Protein AF-A0A932EPV1-F1 (afdb_monomer_lite)

Organism: NCBI:txid658062

Radius of gyration: 15.4 Å; chains: 1; bounding box: 37×14×44 Å

Structure (mmCIF, N/CA/C/O backbone):
data_AF-A0A932EPV1-F1
#
_entry.id   AF-A0A932EPV1-F1
#
loop_
_atom_site.group_PDB
_atom_site.id
_atom_site.type_symbol
_atom_site.label_atom_id
_atom_site.label_alt_id
_atom_site.label_comp_id
_atom_site.label_asym_id
_atom_site.label_entity_id
_atom_site.label_seq_id
_atom_site.pdbx_PDB_ins_code
_atom_site.Cartn_x
_atom_site.Cartn_y
_atom_site.Cartn_z
_atom_site.occupancy
_atom_site.B_iso_or_equiv
_atom_site.auth_seq_id
_atom_site.auth_comp_id
_atom_site.auth_asym_id
_atom_site.auth_atom_id
_atom_site.pdbx_PDB_model_num
ATOM 1 N N . MET A 1 1 ? -22.794 5.629 14.984 1.00 57.66 1 MET A N 1
ATOM 2 C CA . MET A 1 1 ? -21.759 6.341 14.185 1.00 57.66 1 MET A CA 1
ATOM 3 C C . MET A 1 1 ? -20.336 5.740 14.260 1.00 57.66 1 MET A C 1
ATOM 5 O O . MET A 1 1 ? -19.596 5.895 13.294 1.00 57.66 1 MET A O 1
ATOM 9 N N . LYS A 1 2 ? -19.929 5.036 15.339 1.00 55.03 2 LYS A N 1
ATOM 10 C CA . LYS A 1 2 ? -18.571 4.443 15.495 1.00 55.03 2 LYS A CA 1
ATOM 11 C C . LYS A 1 2 ? -18.205 3.363 14.453 1.00 55.03 2 LYS A C 1
ATOM 13 O O . LYS A 1 2 ? -17.120 3.433 13.884 1.00 55.03 2 LYS A O 1
ATOM 18 N N . LEU A 1 3 ? -19.121 2.438 14.149 1.00 58.38 3 LEU A N 1
ATOM 19 C CA . LEU A 1 3 ? -18.914 1.344 13.178 1.00 58.38 3 LEU A CA 1
ATOM 20 C 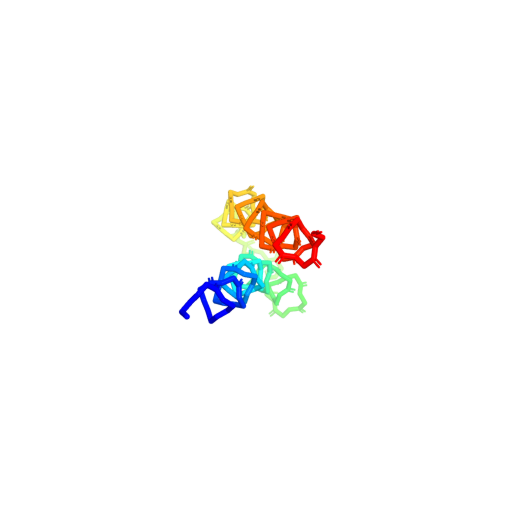C . LEU A 1 3 ? -18.600 1.844 11.755 1.00 58.38 3 LEU A C 1
ATOM 22 O O . LEU A 1 3 ? -17.653 1.385 11.120 1.00 58.38 3 LEU A O 1
ATOM 26 N N . ALA A 1 4 ? -19.335 2.854 11.277 1.00 62.03 4 ALA A N 1
ATOM 27 C CA . ALA A 1 4 ? -19.117 3.424 9.946 1.00 62.03 4 ALA A CA 1
ATOM 28 C C . ALA A 1 4 ? -17.721 4.056 9.803 1.00 62.03 4 ALA A C 1
ATOM 30 O O . ALA A 1 4 ? -17.090 3.921 8.759 1.00 62.03 4 ALA A O 1
ATOM 31 N N . LYS A 1 5 ? -17.211 4.710 10.856 1.00 61.84 5 LYS A N 1
ATOM 32 C CA . LYS A 1 5 ? -15.892 5.366 10.846 1.00 61.84 5 LYS A CA 1
ATOM 33 C C . LYS A 1 5 ? -14.736 4.354 10.876 1.00 61.84 5 LYS A C 1
ATOM 35 O O . LYS A 1 5 ? -13.687 4.629 10.307 1.00 61.84 5 LYS A O 1
ATOM 40 N N . GLN A 1 6 ? -14.937 3.182 11.485 1.00 68.81 6 GLN A N 1
ATOM 41 C CA . GLN A 1 6 ? -13.956 2.089 11.495 1.00 68.81 6 GLN A CA 1
ATOM 42 C C . GLN A 1 6 ? -13.833 1.393 10.145 1.00 68.81 6 GLN A C 1
ATOM 44 O O . GLN A 1 6 ? -12.715 1.208 9.673 1.00 68.81 6 GLN A O 1
ATOM 49 N N . SER A 1 7 ? -14.963 1.081 9.494 1.00 78.19 7 SER A N 1
ATOM 50 C CA . SER A 1 7 ? -14.916 0.500 8.145 1.00 78.19 7 SER A CA 1
ATOM 51 C C . SER A 1 7 ? -14.205 1.441 7.170 1.00 78.19 7 SER A C 1
ATOM 53 O O . SER A 1 7 ? -13.371 0.999 6.390 1.00 78.19 7 SER A O 1
ATOM 55 N N . LYS A 1 8 ? -14.449 2.755 7.294 1.00 87.56 8 LYS A N 1
ATOM 56 C CA . LYS A 1 8 ? -13.779 3.775 6.484 1.00 87.56 8 LYS A CA 1
ATOM 57 C C . LYS A 1 8 ? -12.266 3.759 6.678 1.00 87.56 8 LYS A C 1
ATOM 59 O O . LYS A 1 8 ? -11.559 3.812 5.688 1.00 87.56 8 LYS A O 1
ATOM 64 N N . LEU A 1 9 ? -11.768 3.643 7.913 1.00 89.38 9 LEU A N 1
ATOM 65 C CA . LEU A 1 9 ? -10.324 3.648 8.181 1.00 89.38 9 LEU A CA 1
ATOM 66 C C . LEU A 1 9 ? -9.616 2.431 7.567 1.00 89.38 9 LEU A C 1
ATOM 68 O O . LEU A 1 9 ? -8.578 2.580 6.927 1.00 8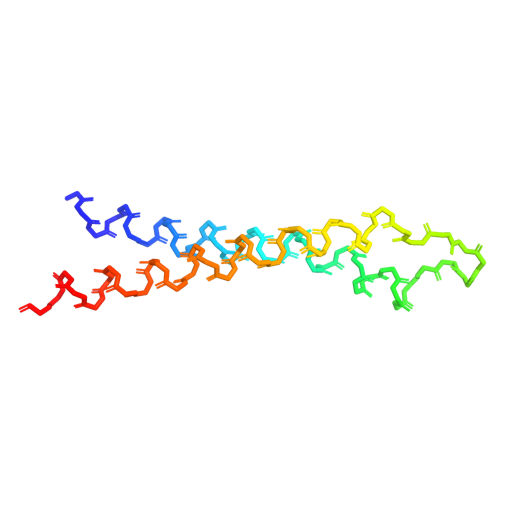9.38 9 LEU A O 1
ATOM 72 N N . PHE A 1 10 ? -10.213 1.247 7.729 1.00 92.69 10 PHE A N 1
ATOM 73 C CA . PHE A 1 10 ? -9.717 0.018 7.116 1.00 92.69 10 PHE A CA 1
ATOM 74 C C . PHE A 1 10 ? -9.689 0.139 5.589 1.00 92.69 10 PHE A C 1
ATOM 76 O O . PHE A 1 10 ? -8.644 -0.062 4.975 1.00 92.69 10 PHE A O 1
ATOM 83 N N . TRP A 1 11 ? -10.809 0.545 4.982 1.00 94.00 11 TRP A N 1
ATOM 84 C CA . TRP A 1 11 ? -10.904 0.709 3.533 1.00 94.00 11 TRP A CA 1
ATOM 85 C C . TRP A 1 11 ? -9.959 1.786 3.000 1.00 94.00 11 TRP A C 1
ATOM 87 O O . TRP A 1 11 ? -9.343 1.584 1.959 1.00 94.00 11 TRP A O 1
ATOM 97 N N . SER A 1 12 ? -9.778 2.898 3.715 1.00 95.75 12 SER A N 1
ATOM 98 C CA . SER A 1 12 ? -8.766 3.902 3.377 1.00 95.75 12 SER A CA 1
ATOM 99 C C . SER A 1 12 ? -7.361 3.302 3.365 1.00 95.75 12 SER A C 1
ATOM 101 O O . SER A 1 12 ? -6.611 3.565 2.433 1.00 95.75 12 SER A O 1
ATOM 103 N N . GLY A 1 13 ? -7.014 2.462 4.344 1.00 96.44 13 GLY A N 1
ATOM 104 C CA . GLY A 1 13 ? -5.728 1.765 4.359 1.00 96.44 13 GLY A CA 1
ATOM 105 C C . GLY A 1 13 ? -5.545 0.807 3.180 1.00 96.44 13 GLY A C 1
ATOM 106 O O . GLY A 1 13 ? -4.488 0.816 2.554 1.00 96.44 13 GLY A O 1
ATOM 107 N N . VAL A 1 14 ? -6.591 0.054 2.818 1.00 96.81 14 VAL A N 1
ATOM 108 C CA . VAL A 1 14 ? -6.594 -0.817 1.627 1.00 96.81 14 VAL A CA 1
ATOM 109 C C . VAL A 1 14 ? -6.346 -0.009 0.354 1.00 96.81 14 VAL A C 1
ATOM 111 O O . VAL A 1 14 ? -5.489 -0.382 -0.444 1.00 96.81 14 VAL A O 1
ATOM 114 N N . TRP A 1 15 ? -7.037 1.120 0.178 1.00 97.75 15 TRP A N 1
ATOM 115 C CA . TRP A 1 15 ? -6.854 1.976 -0.995 1.00 97.75 15 TRP A CA 1
ATOM 116 C C . TRP A 1 15 ? -5.466 2.605 -1.055 1.00 97.75 15 TRP A C 1
ATOM 118 O O . TRP A 1 15 ? -4.842 2.583 -2.112 1.00 97.75 15 TRP A O 1
ATOM 128 N N . VAL A 1 16 ? -4.956 3.122 0.066 1.00 97.69 16 VAL A N 1
ATOM 129 C CA . VAL A 1 16 ? -3.598 3.681 0.132 1.00 97.69 16 VAL A CA 1
ATOM 130 C C . VAL A 1 16 ? -2.569 2.614 -0.225 1.00 97.69 16 VAL A C 1
ATOM 132 O O . VAL A 1 16 ? -1.693 2.869 -1.048 1.00 97.69 16 VAL A O 1
ATOM 135 N N . LEU A 1 17 ? -2.699 1.405 0.326 1.00 97.62 17 LEU A N 1
ATOM 136 C CA . LEU A 1 17 ? -1.798 0.300 0.022 1.00 97.62 17 LEU A CA 1
ATOM 137 C C . LEU A 1 17 ? -1.858 -0.074 -1.466 1.00 97.62 17 LEU A C 1
ATOM 139 O O . LEU A 1 17 ? -0.823 -0.138 -2.124 1.00 97.62 17 LEU A O 1
ATOM 143 N N . ALA A 1 18 ? -3.061 -0.248 -2.018 1.00 97.38 18 ALA A N 1
ATOM 144 C CA . ALA A 1 18 ? -3.252 -0.590 -3.424 1.00 97.38 18 ALA A CA 1
ATOM 145 C C . ALA A 1 18 ? -2.652 0.470 -4.359 1.00 97.38 18 ALA A C 1
ATOM 147 O O . ALA A 1 18 ? -1.893 0.128 -5.261 1.00 97.38 18 ALA A O 1
ATOM 148 N N . LEU A 1 19 ? -2.924 1.755 -4.112 1.00 97.50 19 LEU A N 1
ATOM 149 C CA . LEU A 1 19 ? -2.408 2.861 -4.925 1.00 97.50 19 LEU A CA 1
ATOM 150 C C . LEU A 1 19 ? -0.895 3.055 -4.788 1.00 97.50 19 LEU A C 1
ATOM 152 O O . LEU A 1 19 ? -0.268 3.565 -5.710 1.00 97.50 19 LEU A O 1
ATOM 156 N N . SER A 1 20 ? -0.304 2.639 -3.668 1.00 97.06 20 SER A N 1
ATOM 157 C CA . SER A 1 20 ? 1.142 2.752 -3.451 1.00 97.06 20 SER A CA 1
ATOM 158 C C . SER A 1 20 ? 1.922 1.592 -4.072 1.00 97.06 20 SER A C 1
ATOM 160 O O . SER A 1 20 ? 3.070 1.758 -4.468 1.00 97.06 20 SER A O 1
ATOM 162 N N . VAL A 1 21 ? 1.305 0.411 -4.166 1.00 97.56 21 VAL A N 1
ATOM 163 C CA . VAL A 1 21 ? 1.949 -0.819 -4.651 1.00 97.56 21 VAL A CA 1
ATOM 164 C C . VAL A 1 21 ? 1.684 -1.053 -6.140 1.00 97.56 21 VAL A C 1
ATOM 166 O O . VAL A 1 21 ? 2.601 -1.398 -6.887 1.00 97.56 21 VAL A O 1
ATOM 169 N N . ALA A 1 22 ? 0.440 -0.866 -6.590 1.00 97.62 22 ALA A N 1
ATOM 170 C CA . ALA A 1 22 ? 0.018 -1.230 -7.941 1.00 97.62 22 ALA A CA 1
ATOM 171 C C . ALA A 1 22 ? 0.827 -0.538 -9.051 1.00 97.62 22 ALA A C 1
ATOM 173 O O . ALA A 1 22 ? 1.210 -1.235 -9.989 1.00 97.62 22 ALA A O 1
ATOM 174 N N . PRO A 1 23 ? 1.166 0.766 -8.972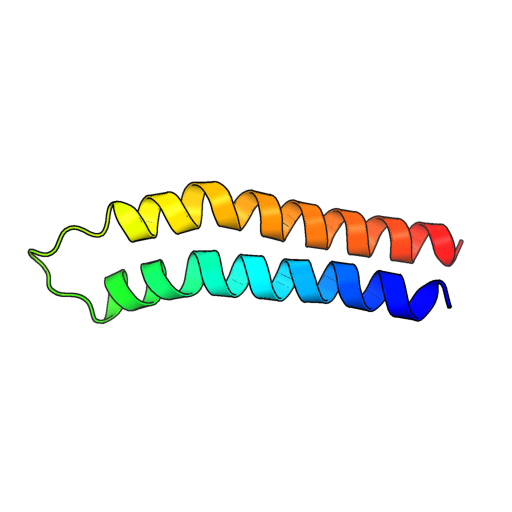 1.00 96.88 23 PRO A N 1
ATOM 175 C CA . PRO A 1 23 ? 1.947 1.417 -10.022 1.00 96.88 23 PRO A CA 1
ATOM 176 C C . PRO A 1 23 ? 3.333 0.795 -10.216 1.00 96.88 23 PRO A C 1
ATOM 178 O O . PRO A 1 23 ? 3.755 0.586 -11.351 1.00 96.88 23 PRO A O 1
ATOM 181 N N . LEU A 1 24 ? 4.022 0.450 -9.122 1.00 96.75 24 LEU A N 1
ATOM 182 C CA . LEU A 1 24 ? 5.334 -0.193 -9.191 1.00 96.75 24 LEU A CA 1
ATOM 183 C C . LEU A 1 24 ? 5.226 -1.603 -9.785 1.00 96.75 24 LEU A C 1
ATOM 185 O O . LEU A 1 24 ? 6.018 -1.955 -10.653 1.00 96.75 24 LEU A O 1
ATOM 189 N N . LEU A 1 25 ? 4.224 -2.389 -9.378 1.00 96.81 25 LEU A N 1
ATOM 190 C CA . LEU A 1 25 ? 3.994 -3.722 -9.946 1.00 96.81 25 LEU A CA 1
ATOM 191 C C . LEU A 1 25 ? 3.651 -3.665 -11.439 1.00 96.81 25 LEU A C 1
ATOM 193 O O . LEU A 1 25 ? 4.207 -4.428 -12.224 1.00 96.81 25 LEU A O 1
ATOM 197 N N . LEU A 1 26 ? 2.775 -2.743 -11.844 1.00 97.25 26 LEU A N 1
ATOM 198 C CA . LEU A 1 26 ? 2.434 -2.540 -13.252 1.00 97.25 26 LEU A CA 1
ATOM 199 C C . LEU A 1 26 ? 3.663 -2.140 -14.067 1.00 97.25 26 LEU A C 1
ATOM 201 O O . LEU A 1 26 ? 3.843 -2.640 -15.173 1.00 97.25 26 LEU A O 1
ATOM 205 N N . TYR A 1 27 ? 4.531 -1.295 -13.511 1.00 96.31 27 TYR A N 1
ATOM 206 C CA . TYR A 1 27 ? 5.788 -0.935 -14.152 1.00 96.31 27 TYR A CA 1
ATOM 207 C C . TYR A 1 27 ? 6.730 -2.135 -14.300 1.00 96.31 27 TYR A C 1
ATOM 209 O O . TYR A 1 27 ? 7.342 -2.304 -15.345 1.00 96.31 27 TYR A O 1
ATOM 217 N N . VAL A 1 28 ? 6.835 -3.003 -13.293 1.00 95.19 28 VAL A N 1
ATOM 218 C CA . VAL A 1 28 ? 7.671 -4.212 -13.386 1.00 95.19 28 VAL A CA 1
ATOM 219 C C . VAL A 1 28 ? 7.184 -5.160 -14.492 1.00 95.19 28 VAL A C 1
ATOM 221 O O . VAL A 1 28 ? 8.004 -5.808 -15.137 1.00 95.19 28 VAL A O 1
ATOM 224 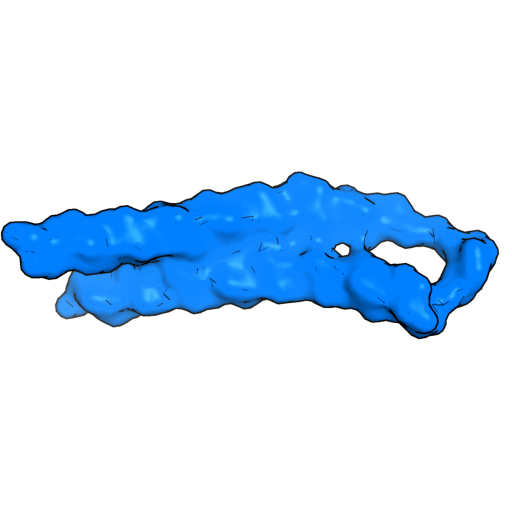N N . ILE A 1 29 ? 5.870 -5.235 -14.734 1.00 97.06 29 ILE A N 1
ATOM 225 C CA . ILE A 1 29 ? 5.279 -6.158 -15.719 1.00 97.06 29 ILE A CA 1
ATOM 226 C C . ILE A 1 29 ? 5.257 -5.558 -17.134 1.00 97.06 29 ILE A C 1
ATOM 228 O O . ILE A 1 29 ? 5.576 -6.246 -18.101 1.00 97.06 29 ILE A O 1
ATOM 232 N N . PHE A 1 30 ? 4.854 -4.293 -17.263 1.00 97.00 30 PHE A N 1
ATOM 233 C CA . PHE A 1 30 ? 4.557 -3.647 -18.550 1.00 97.00 30 PHE A CA 1
ATOM 234 C C . PHE A 1 30 ? 5.478 -2.469 -18.876 1.00 97.00 30 PHE A C 1
ATOM 236 O O . PHE A 1 30 ? 5.373 -1.884 -19.954 1.00 97.00 30 PHE A O 1
ATOM 243 N N . GLY A 1 31 ? 6.339 -2.073 -17.942 1.00 92.56 31 GLY A N 1
ATOM 244 C CA . GLY A 1 31 ? 7.187 -0.901 -18.082 1.00 92.56 31 GLY A CA 1
ATOM 245 C C . GLY A 1 31 ? 8.346 -1.111 -19.060 1.00 92.56 31 GLY A C 1
ATOM 246 O O . GLY A 1 31 ? 8.766 -2.239 -19.332 1.00 92.56 31 GLY A O 1
ATOM 247 N N . PRO A 1 32 ? 8.891 -0.010 -19.598 1.00 94.62 32 PRO A N 1
ATOM 248 C CA . PRO A 1 32 ? 10.078 -0.055 -20.438 1.00 94.62 32 PRO A CA 1
ATOM 249 C C . PRO A 1 32 ? 11.284 -0.573 -19.641 1.00 94.62 32 PRO A C 1
ATOM 251 O O . PRO A 1 32 ? 11.526 -0.135 -18.515 1.00 94.62 32 PRO A O 1
ATOM 254 N N . LYS A 1 33 ? 12.076 -1.466 -20.251 1.00 91.25 33 LYS A N 1
ATOM 255 C CA . LYS A 1 33 ? 13.274 -2.062 -19.625 1.00 91.25 33 LYS A CA 1
ATOM 256 C C . LYS A 1 33 ? 14.314 -1.022 -19.203 1.00 91.25 33 LYS A C 1
ATOM 258 O O . LYS A 1 33 ? 14.946 -1.197 -18.169 1.00 91.25 33 LYS A O 1
ATOM 263 N N . ASP A 1 34 ? 14.435 0.061 -19.969 1.00 93.25 34 ASP A N 1
ATOM 264 C CA . ASP A 1 34 ? 15.437 1.111 -19.748 1.00 93.25 34 ASP A CA 1
ATOM 265 C C . ASP A 1 34 ? 14.887 2.329 -18.984 1.00 93.25 34 ASP A C 1
ATOM 267 O O . ASP A 1 34 ? 15.581 3.332 -18.816 1.00 93.25 34 ASP A O 1
ATOM 271 N N . GLY A 1 35 ? 13.626 2.293 -18.541 1.00 91.81 35 GLY A N 1
ATOM 272 C CA . GLY A 1 35 ? 13.063 3.398 -17.768 1.00 91.81 35 GLY A CA 1
ATOM 273 C C . GLY A 1 35 ? 13.498 3.367 -16.298 1.00 91.81 35 GLY A C 1
ATOM 274 O O . GLY A 1 35 ? 13.887 2.329 -15.761 1.00 91.81 35 GLY A O 1
ATOM 275 N N . ASN A 1 36 ? 13.371 4.507 -15.616 1.00 95.31 36 ASN A N 1
ATOM 276 C CA . ASN A 1 36 ? 13.739 4.656 -14.209 1.00 95.31 36 ASN A CA 1
ATOM 277 C C . ASN A 1 36 ? 12.499 4.679 -13.282 1.00 95.31 36 ASN A C 1
ATOM 279 O O . ASN A 1 36 ? 11.837 5.717 -13.188 1.00 95.31 36 ASN A O 1
ATOM 283 N N . PRO A 1 37 ? 12.199 3.596 -12.537 1.00 95.31 37 PRO A N 1
ATOM 284 C CA . PRO A 1 37 ? 11.045 3.534 -11.642 1.00 95.31 37 PRO A CA 1
ATOM 285 C C . PRO A 1 37 ? 11.276 4.143 -10.253 1.00 95.31 37 PRO A C 1
ATOM 287 O O . PRO A 1 37 ? 10.481 3.879 -9.352 1.00 95.31 37 PRO A O 1
ATOM 290 N N . ILE A 1 38 ? 12.323 4.948 -10.028 1.00 96.94 38 ILE A N 1
ATOM 291 C CA . ILE A 1 38 ? 12.656 5.430 -8.675 1.00 96.94 38 ILE A CA 1
ATOM 292 C C . ILE A 1 38 ? 11.489 6.153 -7.988 1.00 96.94 38 ILE A C 1
ATOM 294 O O . ILE A 1 38 ? 11.236 5.917 -6.811 1.00 96.94 38 ILE A O 1
ATOM 298 N N . GLY A 1 39 ? 10.705 6.949 -8.723 1.00 96.00 39 GLY A N 1
ATOM 299 C CA . GLY A 1 39 ? 9.516 7.614 -8.178 1.00 96.00 39 GLY A CA 1
ATOM 300 C C . GLY A 1 39 ? 8.430 6.632 -7.723 1.00 96.00 39 GLY A C 1
ATOM 301 O O . GLY A 1 39 ? 7.823 6.825 -6.673 1.00 96.00 39 GLY A O 1
ATOM 302 N N . LEU A 1 40 ? 8.229 5.540 -8.466 1.00 96.06 40 LEU A N 1
ATOM 303 C CA . LEU A 1 40 ? 7.292 4.472 -8.102 1.00 96.06 40 LEU A CA 1
ATOM 304 C C . LEU A 1 40 ? 7.809 3.664 -6.905 1.00 96.06 40 LEU A C 1
ATOM 306 O O . LEU A 1 40 ? 7.032 3.280 -6.036 1.00 96.06 40 LEU A O 1
ATOM 310 N N . GLY A 1 41 ? 9.127 3.461 -6.830 1.00 96.38 41 GLY A N 1
ATOM 311 C CA . GLY A 1 41 ? 9.798 2.862 -5.678 1.00 96.38 41 GLY A CA 1
ATOM 312 C C . GLY A 1 41 ? 9.618 3.692 -4.406 1.00 96.38 41 GLY A C 1
ATOM 313 O O . GLY A 1 41 ? 9.295 3.141 -3.358 1.00 96.38 41 GLY A O 1
ATOM 314 N N . LEU A 1 42 ? 9.748 5.019 -4.500 1.00 97.44 42 LEU A N 1
ATOM 315 C CA . LEU A 1 42 ? 9.503 5.936 -3.382 1.00 97.44 42 LEU A CA 1
ATOM 316 C C . LEU A 1 42 ? 8.027 5.946 -2.967 1.00 97.44 42 LEU A C 1
ATOM 318 O O . LEU A 1 42 ? 7.728 5.898 -1.773 1.00 97.44 42 LEU A O 1
ATOM 322 N N . LEU A 1 43 ? 7.106 5.955 -3.935 1.00 96.69 43 LEU A N 1
ATOM 323 C CA . LEU A 1 43 ? 5.671 5.856 -3.670 1.00 96.69 43 LEU A CA 1
ATOM 324 C C . LEU A 1 43 ? 5.337 4.572 -2.899 1.00 96.69 43 LEU A C 1
ATOM 326 O O . LEU A 1 43 ? 4.633 4.626 -1.892 1.00 96.69 43 LEU A O 1
ATOM 330 N N . PHE A 1 44 ? 5.890 3.436 -3.322 1.00 97.44 44 PHE A N 1
ATOM 331 C CA . PHE A 1 44 ? 5.762 2.172 -2.605 1.00 97.44 44 PHE A CA 1
ATOM 332 C C . PHE A 1 44 ? 6.365 2.253 -1.197 1.00 97.44 44 PHE A C 1
ATOM 334 O O . PHE A 1 44 ? 5.690 1.923 -0.221 1.00 97.44 44 PHE A O 1
ATOM 341 N N . PHE A 1 45 ? 7.608 2.727 -1.082 1.00 97.31 45 PHE A N 1
ATOM 342 C CA . PHE A 1 45 ? 8.365 2.738 0.169 1.00 97.31 45 PHE A CA 1
ATOM 343 C C . PHE A 1 45 ? 7.690 3.565 1.266 1.00 97.31 45 PHE A C 1
ATOM 345 O O . PHE A 1 45 ? 7.632 3.126 2.410 1.00 97.31 45 PHE A O 1
ATOM 352 N N . PHE A 1 46 ? 7.143 4.737 0.931 1.00 97.06 46 PHE A N 1
ATOM 353 C CA . PHE A 1 46 ? 6.448 5.581 1.906 1.00 97.06 46 PHE A CA 1
ATOM 354 C C . PHE A 1 46 ? 4.964 5.237 2.044 1.00 97.06 46 PHE A C 1
ATOM 356 O O . PHE A 1 46 ? 4.420 5.273 3.147 1.00 97.06 46 PHE A O 1
ATOM 363 N N . GLY A 1 47 ? 4.294 4.892 0.946 1.00 96.94 47 GLY A N 1
ATOM 364 C CA . GLY A 1 47 ? 2.852 4.681 0.936 1.00 96.94 47 GLY A CA 1
ATOM 365 C C . GLY A 1 47 ? 2.414 3.324 1.489 1.00 96.94 47 GLY A C 1
ATOM 366 O O . GLY A 1 47 ? 1.412 3.248 2.206 1.00 96.94 47 GLY A O 1
ATOM 367 N N . ALA A 1 48 ? 3.174 2.251 1.239 1.00 96.44 48 ALA A N 1
ATOM 368 C CA . ALA A 1 48 ? 2.810 0.920 1.722 1.00 96.44 48 ALA A CA 1
ATOM 369 C C . ALA A 1 48 ? 2.796 0.820 3.261 1.00 96.44 48 ALA A C 1
ATOM 371 O O . ALA A 1 48 ? 1.793 0.335 3.796 1.00 96.44 48 ALA A O 1
ATOM 372 N N . PRO A 1 49 ? 3.799 1.335 4.007 1.00 97.94 49 PRO A N 1
ATOM 373 C CA . PRO A 1 49 ? 3.744 1.366 5.469 1.00 97.94 49 PRO A CA 1
ATOM 374 C C . PRO A 1 49 ? 2.523 2.117 6.007 1.00 97.94 49 PRO A C 1
ATOM 376 O O . PRO A 1 49 ? 1.864 1.637 6.928 1.00 97.94 49 PRO A O 1
ATOM 379 N N . ILE A 1 50 ? 2.168 3.258 5.405 1.00 97.12 50 ILE A N 1
ATOM 380 C CA . ILE A 1 50 ? 0.996 4.048 5.811 1.00 97.12 50 ILE A CA 1
ATOM 381 C C . ILE A 1 50 ? -0.291 3.239 5.605 1.00 97.12 50 ILE A C 1
ATOM 383 O O . ILE A 1 50 ? -1.126 3.166 6.509 1.00 97.12 50 ILE A O 1
ATOM 387 N N . GLY A 1 51 ? -0.438 2.590 4.446 1.00 96.69 51 GLY A N 1
ATOM 388 C CA . GLY A 1 51 ? -1.574 1.716 4.153 1.00 96.69 51 GLY A CA 1
ATOM 389 C C . GLY A 1 51 ? -1.704 0.569 5.160 1.00 96.69 51 GLY A C 1
ATOM 390 O O . GLY A 1 51 ? -2.783 0.359 5.720 1.00 96.69 51 GLY A O 1
ATOM 391 N N . PHE A 1 52 ? -0.595 -0.114 5.465 1.00 96.56 52 PHE A N 1
ATOM 392 C CA . PHE A 1 52 ? -0.553 -1.176 6.475 1.00 96.56 52 PHE A CA 1
ATOM 393 C C . PHE A 1 52 ? -0.946 -0.681 7.868 1.00 96.56 52 PHE A C 1
ATOM 395 O O . PHE A 1 52 ? -1.766 -1.316 8.531 1.00 96.56 52 PHE A O 1
ATOM 402 N N . ILE A 1 53 ? -0.420 0.468 8.304 1.00 97.12 53 ILE A N 1
ATOM 403 C CA . ILE A 1 53 ? -0.761 1.060 9.604 1.00 97.12 53 ILE A CA 1
ATOM 404 C C . ILE A 1 53 ? -2.263 1.346 9.683 1.00 97.12 53 ILE A C 1
ATOM 406 O O . ILE A 1 53 ? -2.905 0.991 10.670 1.00 97.12 53 ILE A O 1
ATOM 410 N N . LEU A 1 54 ? -2.854 1.939 8.643 1.00 95.69 54 LEU A N 1
ATOM 411 C CA . LEU A 1 54 ? -4.289 2.238 8.610 1.00 95.69 54 LEU A CA 1
ATOM 412 C C . LEU A 1 54 ? -5.151 0.971 8.666 1.00 95.69 54 LEU A C 1
ATOM 414 O O . LEU A 1 54 ? -6.154 0.950 9.385 1.00 95.69 54 LEU A O 1
ATOM 418 N N . ILE A 1 55 ? -4.745 -0.092 7.965 1.00 95.19 55 ILE A N 1
ATOM 419 C CA . ILE A 1 55 ? -5.409 -1.401 8.019 1.00 95.19 55 ILE A CA 1
ATOM 420 C C . ILE A 1 55 ? -5.345 -1.973 9.439 1.00 95.19 55 ILE A C 1
ATOM 422 O O . ILE A 1 55 ? -6.387 -2.314 10.001 1.00 95.19 55 ILE A O 1
ATOM 426 N N . ILE A 1 56 ? -4.153 -2.035 10.041 1.00 95.25 56 ILE A N 1
ATOM 427 C CA . ILE A 1 56 ? -3.945 -2.590 11.387 1.00 95.25 56 ILE A CA 1
ATOM 428 C C . ILE A 1 56 ? -4.746 -1.795 12.419 1.00 95.25 56 ILE A C 1
ATOM 430 O O . ILE A 1 56 ? -5.495 -2.376 13.201 1.00 95.25 56 ILE A O 1
ATOM 434 N N . VAL A 1 57 ? -4.659 -0.463 12.397 1.00 93.25 57 VAL A N 1
ATOM 435 C CA . VAL A 1 57 ? -5.412 0.403 13.317 1.00 93.25 57 VAL A CA 1
ATOM 436 C C . VAL A 1 57 ? -6.919 0.239 13.109 1.00 93.25 57 VAL A C 1
ATOM 438 O O . VAL A 1 57 ? -7.674 0.192 14.084 1.00 93.25 57 VAL A O 1
ATOM 441 N N . GLY A 1 58 ? -7.373 0.127 11.858 1.00 91.38 58 GLY A N 1
ATOM 442 C CA . GLY A 1 58 ? -8.771 -0.138 11.522 1.00 91.38 58 GLY A CA 1
ATOM 443 C C . GLY A 1 58 ? -9.270 -1.460 12.112 1.00 91.38 58 GLY A C 1
ATOM 444 O O . GLY A 1 58 ? -10.323 -1.482 12.753 1.00 91.38 58 GLY A O 1
ATOM 445 N N . LEU A 1 59 ? -8.487 -2.532 11.963 1.00 90.31 59 LEU A N 1
ATOM 446 C CA . LEU A 1 59 ? -8.790 -3.864 12.491 1.00 90.31 59 LEU A CA 1
ATOM 447 C C . LEU A 1 59 ? -8.785 -3.894 14.020 1.00 90.31 59 LEU A C 1
ATOM 449 O O . LEU A 1 59 ? -9.780 -4.296 14.618 1.00 90.31 59 LEU A O 1
ATOM 453 N N . VAL A 1 60 ? -7.713 -3.415 14.660 1.00 91.00 60 VAL A N 1
ATOM 454 C CA . VAL A 1 60 ? -7.576 -3.402 16.126 1.00 91.00 60 VAL A CA 1
ATOM 455 C C . VAL A 1 60 ? -8.719 -2.622 16.765 1.00 91.00 60 VAL A C 1
ATOM 457 O O . VAL A 1 60 ? -9.364 -3.117 17.687 1.00 91.00 60 VAL A O 1
ATOM 460 N N . ARG A 1 61 ? -9.049 -1.430 16.247 1.00 86.56 61 ARG A N 1
ATOM 461 C CA . ARG A 1 61 ? -10.200 -0.669 16.761 1.00 86.56 61 ARG A CA 1
ATOM 462 C C . ARG A 1 61 ? -11.516 -1.410 16.543 1.00 86.56 61 ARG A C 1
ATOM 464 O O . ARG A 1 61 ? -12.382 -1.333 17.413 1.00 86.56 61 ARG A O 1
ATOM 471 N N . GLY A 1 62 ? -11.666 -2.100 15.413 1.00 82.94 62 GLY A N 1
ATOM 472 C CA . GLY A 1 62 ? -12.833 -2.925 15.106 1.00 82.94 62 GLY A CA 1
ATOM 473 C C . GLY A 1 62 ? -13.030 -4.080 16.088 1.00 82.94 62 GLY A C 1
ATOM 474 O O . GLY A 1 62 ? -14.156 -4.317 16.513 1.00 82.94 62 GLY A O 1
ATOM 475 N N . VAL A 1 63 ? -11.947 -4.752 16.488 1.00 84.12 63 VAL A N 1
ATOM 476 C CA . VAL A 1 63 ? -11.976 -5.826 17.494 1.00 84.12 63 VAL A CA 1
ATOM 477 C C . VAL A 1 63 ? -12.270 -5.258 18.882 1.00 84.12 63 VAL A C 1
ATOM 479 O O . VAL A 1 63 ? -13.221 -5.687 19.524 1.00 84.12 6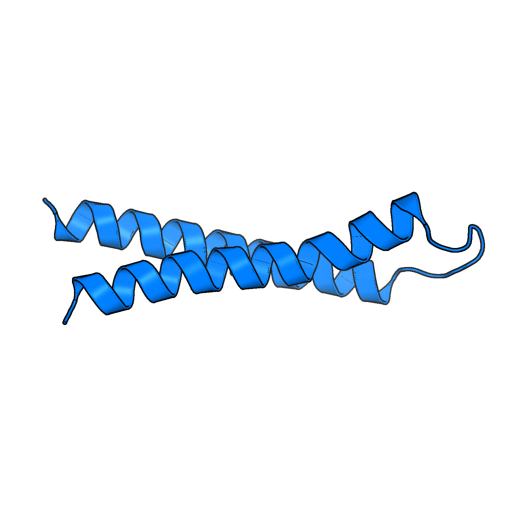3 VAL A O 1
ATOM 482 N N . VAL A 1 64 ? -11.534 -4.228 19.311 1.00 84.75 64 VAL A N 1
ATOM 483 C CA . VAL A 1 64 ? -11.694 -3.611 20.642 1.00 84.75 64 VAL A CA 1
ATOM 484 C C . VAL A 1 64 ? -13.077 -2.988 20.838 1.00 84.75 64 VAL A C 1
ATOM 486 O O . VAL A 1 64 ? -13.577 -2.960 21.947 1.00 84.75 64 VAL A O 1
ATOM 489 N N . SER A 1 65 ? -13.717 -2.471 19.785 1.00 74.88 65 SER A N 1
ATOM 490 C CA . SER A 1 65 ? -15.063 -1.880 19.913 1.00 74.88 65 SER A CA 1
ATOM 491 C C . SER A 1 65 ? -16.200 -2.900 19.898 1.00 74.88 65 SER A C 1
ATOM 493 O O . SER A 1 65 ? -17.353 -2.498 20.043 1.00 74.88 65 SER A O 1
ATOM 495 N N . LYS A 1 66 ? -15.894 -4.174 19.635 1.00 60.78 66 LYS A N 1
ATOM 496 C CA . LYS A 1 66 ? -16.847 -5.287 19.686 1.00 60.78 66 LYS A CA 1
ATOM 497 C C . LYS A 1 66 ? -16.733 -6.106 20.979 1.00 60.78 66 LYS A C 1
ATOM 499 O O . LYS A 1 66 ? -17.674 -6.837 21.266 1.00 60.78 66 LYS A O 1
ATOM 504 N N . ALA A 1 67 ? -15.604 -6.009 21.685 1.00 56.72 67 ALA A N 1
ATOM 505 C CA . ALA A 1 67 ? -15.396 -6.544 23.032 1.00 56.72 67 ALA A CA 1
ATOM 506 C C . ALA A 1 67 ? -16.008 -5.608 24.085 1.00 56.72 67 ALA A C 1
ATOM 508 O O . ALA A 1 67 ? -16.463 -6.136 25.120 1.00 56.72 67 ALA A O 1
#

pLDDT: mean 90.08, std 12.01, range [55.03, 97.94]

Secondary structure (DSSP, 8-state):
-HHHHHHHHHHHHHHHHHHHHHHHHHHHHHS-TTS--HHHHHHHHHHHHHHHHHHHHHHHHHHHTT-

Foldseek 3Di:
DQVVVLVVLLVVLVVLQCVLQVVVVCCVVPNDPPDDCVVSVVSNVPRNVVSVVSNVVSVVSVVVVVD

Sequence (67 aa):
M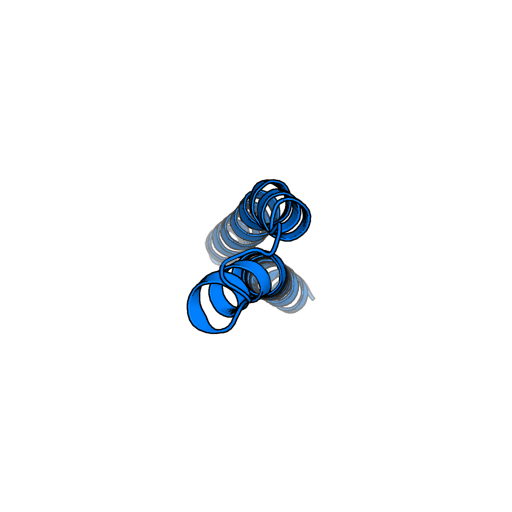KLAKQSKLFWSGVWVLALSVAPLLLYVIFGPKDGNPIGLGLLFFFGAPIGFILIIVGLVRGVVSKA